Protein AF-A0A3M7B3J5-F1 (afdb_monomer_lite)

Secondary structure (DSSP, 8-state):
-HHHHHHHHHHHHTT--S--EEEE-TTSS-EEEEES--TTS--SEEE-SS-HHHHHHHH-TT-TT----S--HHHHHTT-SS--EEE---HHHHHHHHHHHHHHHGGG--

Radius of gyration: 14.03 Å; chains: 1; bounding box: 29×30×32 Å

Organism: Hortaea werneckii (NCBI:txid91943)

Foldseek 3Di:
DVVLLVLLVVCVVVVHQSAWDFDADPVRPDTPDIDRDDVPDPAQEGAAAAWLVLLCVLQDPPQPVDPDDSDGPVVVCVPPPHNHHYHDNNPVCHVVSSVSNSVSRVVRHD

pLDDT: mean 70.73, std 12.2, range [42.75, 89.38]

Sequence (110 aa):
MSTCLRIQQRAIENGKQPFAAVLVRPDHDEVLLTHSNIDHANIGRIVYAASEERLAQLTGMGNEKNMTMAMPCRKVLEGSQKDLDIIGPITELEDQVVEASDVYWKSFRK

Structure (mmCIF, N/CA/C/O backbone):
data_AF-A0A3M7B3J5-F1
#
_entry.id   AF-A0A3M7B3J5-F1
#
loop_
_atom_site.group_PDB
_atom_site.id
_atom_site.type_symbol
_atom_site.label_atom_id
_atom_site.label_alt_id
_atom_site.label_comp_id
_atom_site.label_asym_id
_atom_site.label_entity_id
_atom_site.label_seq_id
_atom_site.pdbx_PDB_ins_code
_atom_site.Cartn_x
_atom_site.Cartn_y
_atom_site.Cartn_z
_atom_site.occupancy
_atom_site.B_iso_or_equiv
_atom_site.auth_seq_id
_atom_site.auth_comp_id
_atom_site.auth_asym_id
_atom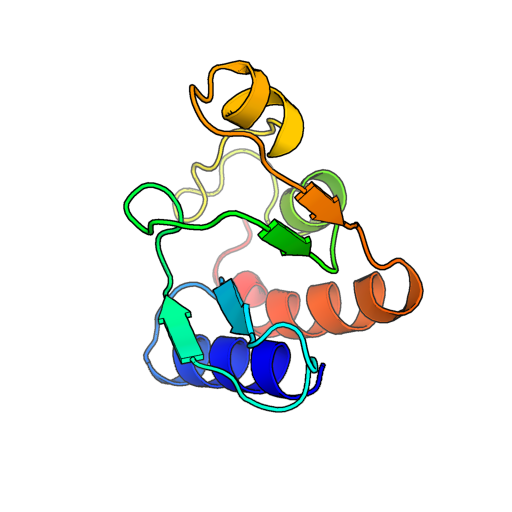_site.auth_atom_id
_atom_site.pdbx_PDB_model_num
ATOM 1 N N . MET A 1 1 ? 3.534 -12.020 -4.882 1.00 51.00 1 MET A N 1
ATOM 2 C CA . MET A 1 1 ? 2.454 -11.216 -4.252 1.00 51.00 1 MET A CA 1
ATOM 3 C C . MET A 1 1 ? 2.226 -11.511 -2.765 1.00 51.00 1 MET A C 1
ATOM 5 O O . MET A 1 1 ? 2.012 -10.560 -2.026 1.00 51.00 1 MET A O 1
ATOM 9 N N . SER A 1 2 ? 2.355 -12.754 -2.276 1.00 66.06 2 SER A N 1
ATOM 10 C CA . SER A 1 2 ? 2.239 -13.084 -0.834 1.00 66.06 2 SER A CA 1
ATOM 11 C C . SER A 1 2 ? 3.235 -12.345 0.078 1.00 66.06 2 SER A C 1
ATOM 13 O O . SER A 1 2 ? 2.978 -12.145 1.264 1.00 66.06 2 SER A O 1
ATOM 15 N N . THR A 1 3 ? 4.369 -11.896 -0.466 1.00 64.75 3 THR A N 1
ATOM 16 C CA . THR A 1 3 ? 5.412 -11.226 0.316 1.00 64.75 3 THR A CA 1
ATOM 17 C C . THR A 1 3 ? 5.011 -9.842 0.829 1.00 64.75 3 THR A C 1
ATOM 19 O O . THR A 1 3 ? 5.355 -9.525 1.963 1.00 64.75 3 THR A O 1
ATOM 22 N N . CYS A 1 4 ? 4.254 -9.042 0.066 1.00 63.62 4 CYS A N 1
ATOM 23 C CA . CYS A 1 4 ? 3.804 -7.720 0.526 1.00 63.62 4 CYS A CA 1
ATOM 24 C C . CYS A 1 4 ? 2.882 -7.841 1.741 1.00 63.62 4 CYS A C 1
ATOM 26 O O . CYS A 1 4 ? 3.109 -7.174 2.745 1.00 63.62 4 CYS A O 1
ATOM 28 N N . LEU A 1 5 ? 1.913 -8.761 1.677 1.00 67.69 5 LEU A N 1
ATOM 29 C CA . LEU A 1 5 ? 1.007 -9.063 2.788 1.00 67.69 5 LEU A CA 1
ATOM 30 C C . LEU A 1 5 ? 1.778 -9.574 4.011 1.00 67.69 5 LEU A C 1
ATOM 32 O O . LEU A 1 5 ? 1.526 -9.143 5.129 1.00 67.69 5 LEU A O 1
ATOM 36 N N . ARG A 1 6 ? 2.792 -10.425 3.811 1.00 68.31 6 ARG A N 1
ATOM 37 C CA . ARG A 1 6 ? 3.654 -10.906 4.903 1.00 68.31 6 ARG A CA 1
ATOM 38 C C . ARG A 1 6 ? 4.445 -9.780 5.579 1.00 68.31 6 ARG A C 1
ATOM 40 O O . ARG A 1 6 ? 4.607 -9.792 6.795 1.00 68.31 6 ARG A O 1
ATOM 47 N N . ILE A 1 7 ? 4.958 -8.817 4.815 1.00 65.62 7 ILE A N 1
ATOM 48 C CA . ILE A 1 7 ? 5.710 -7.677 5.366 1.00 65.62 7 ILE A CA 1
ATOM 49 C C . ILE A 1 7 ? 4.772 -6.702 6.064 1.00 65.62 7 ILE A C 1
ATOM 51 O O . ILE A 1 7 ? 5.103 -6.221 7.144 1.00 65.62 7 ILE A O 1
ATOM 55 N N . GLN A 1 8 ? 3.597 -6.458 5.485 1.00 63.56 8 GLN A N 1
ATOM 56 C CA . GLN A 1 8 ? 2.537 -5.683 6.116 1.00 63.56 8 GLN A CA 1
ATOM 57 C C . GLN A 1 8 ? 2.149 -6.300 7.465 1.00 63.56 8 GLN A C 1
ATOM 59 O O . GLN A 1 8 ? 2.158 -5.605 8.479 1.00 63.56 8 GLN A O 1
ATOM 64 N N . GLN A 1 9 ? 1.908 -7.613 7.501 1.00 68.44 9 GLN A N 1
ATOM 65 C CA . GLN A 1 9 ? 1.580 -8.343 8.722 1.00 68.44 9 GLN A CA 1
ATOM 66 C C . GLN A 1 9 ? 2.694 -8.219 9.768 1.00 68.44 9 GLN A C 1
ATOM 68 O O . GLN A 1 9 ? 2.435 -7.880 10.921 1.00 68.44 9 GLN A O 1
ATOM 73 N N . ARG A 1 10 ? 3.954 -8.387 9.353 1.00 65.56 10 ARG A N 1
ATOM 74 C CA . ARG A 1 10 ? 5.111 -8.212 10.237 1.00 65.56 10 ARG A CA 1
ATOM 75 C C . ARG A 1 10 ? 5.231 -6.775 10.759 1.00 65.56 10 ARG A C 1
ATOM 77 O O . ARG A 1 10 ? 5.640 -6.580 11.900 1.00 65.56 10 ARG A O 1
ATOM 84 N N . ALA A 1 11 ? 4.899 -5.758 9.965 1.00 60.03 11 ALA A N 1
ATOM 85 C CA . ALA A 1 11 ? 4.891 -4.369 10.426 1.00 60.03 11 ALA A CA 1
ATOM 86 C C . ALA A 1 11 ? 3.836 -4.155 11.525 1.00 60.03 11 ALA A C 1
ATOM 88 O O . ALA A 1 11 ? 4.156 -3.570 12.561 1.00 60.03 11 ALA A O 1
ATOM 89 N N . ILE A 1 12 ? 2.633 -4.710 11.340 1.00 68.44 12 ILE A N 1
ATOM 90 C CA . ILE A 1 12 ? 1.547 -4.688 12.330 1.00 68.44 12 ILE A CA 1
ATOM 91 C C . ILE A 1 12 ? 1.978 -5.377 13.632 1.00 68.44 12 ILE A C 1
ATOM 93 O O . ILE A 1 12 ? 1.836 -4.789 14.702 1.00 68.44 12 ILE A O 1
ATOM 97 N N . GLU A 1 13 ? 2.566 -6.575 13.551 1.00 70.62 13 GLU A N 1
ATOM 98 C CA . GLU A 1 13 ? 3.088 -7.320 14.712 1.00 70.62 13 GLU A CA 1
ATOM 99 C C . GLU A 1 13 ? 4.134 -6.524 15.507 1.00 70.62 13 GLU A C 1
ATOM 101 O O . GLU A 1 13 ? 4.221 -6.644 16.726 1.00 70.62 13 GLU A O 1
ATOM 106 N N . ASN A 1 14 ? 4.902 -5.664 14.833 1.00 63.59 14 ASN A N 1
ATOM 107 C CA . ASN A 1 14 ? 5.898 -4.789 15.456 1.00 63.59 14 ASN A CA 1
ATOM 108 C C . ASN A 1 14 ? 5.336 -3.407 15.854 1.00 63.59 14 ASN A C 1
ATOM 110 O O . ASN A 1 14 ? 6.101 -2.479 16.132 1.00 63.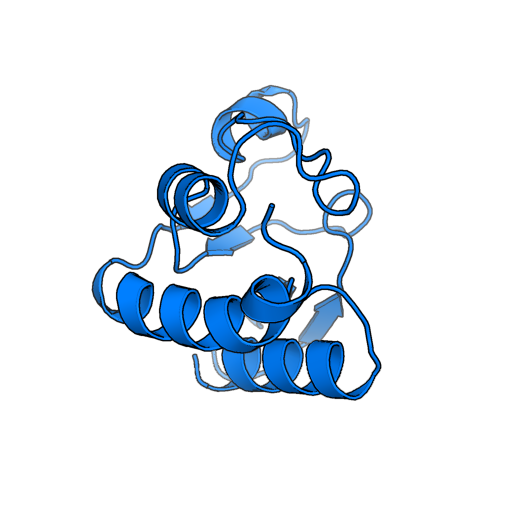59 14 ASN A O 1
ATOM 114 N N . GLY A 1 15 ? 4.009 -3.235 15.848 1.00 58.59 15 GLY A N 1
ATOM 115 C CA . GLY A 1 15 ? 3.327 -1.988 16.207 1.00 58.59 15 GLY A CA 1
ATOM 116 C C . GLY A 1 15 ? 3.542 -0.836 15.217 1.00 58.59 15 GLY A C 1
ATOM 117 O O . GLY A 1 15 ? 3.217 0.315 15.525 1.00 58.59 15 GLY A O 1
ATOM 118 N N . LYS A 1 16 ? 4.098 -1.111 14.034 1.00 58.44 16 LYS A N 1
ATOM 119 C CA . LYS A 1 16 ? 4.334 -0.128 12.971 1.00 58.44 16 LYS A CA 1
ATOM 120 C C . LYS A 1 16 ? 3.104 -0.002 12.072 1.00 58.44 16 LYS A C 1
ATOM 122 O O . LYS A 1 16 ? 2.234 -0.868 12.054 1.00 58.44 16 LYS A O 1
ATOM 127 N N . GLN A 1 17 ? 3.015 1.115 11.354 1.00 60.00 17 GLN A N 1
ATOM 128 C CA . GLN A 1 17 ? 1.944 1.335 10.382 1.00 60.00 17 GLN A CA 1
ATOM 129 C C . GLN A 1 17 ? 2.045 0.304 9.237 1.00 60.00 17 GLN A C 1
ATOM 131 O O . GLN A 1 17 ? 3.164 -0.055 8.857 1.00 60.00 17 GLN A O 1
ATOM 136 N N . PRO A 1 18 ? 0.911 -0.174 8.685 1.00 67.56 18 PRO A N 1
ATOM 137 C CA . PRO A 1 18 ? 0.855 -1.305 7.754 1.00 67.56 18 PRO A CA 1
ATOM 138 C C . PRO A 1 18 ? 1.229 -0.913 6.314 1.00 67.56 18 PRO A C 1
ATOM 140 O O . PRO A 1 18 ? 0.508 -1.224 5.367 1.00 67.56 18 PRO A O 1
ATOM 143 N N . PHE A 1 19 ? 2.359 -0.229 6.144 1.00 63.09 19 PHE A N 1
ATOM 144 C CA . PHE A 1 19 ? 2.919 0.116 4.843 1.00 63.09 19 PHE A CA 1
ATOM 145 C C . PHE A 1 19 ? 4.097 -0.805 4.536 1.00 63.09 19 PHE A C 1
ATOM 147 O O . PHE A 1 19 ? 5.028 -0.943 5.334 1.00 63.09 19 PHE A O 1
ATOM 154 N N . ALA A 1 20 ? 4.052 -1.444 3.371 1.00 60.56 20 ALA A N 1
ATOM 155 C CA . ALA A 1 20 ? 5.091 -2.349 2.911 1.00 60.56 20 ALA A CA 1
ATOM 156 C C . ALA A 1 20 ? 5.479 -2.003 1.473 1.00 60.56 20 ALA A C 1
ATOM 158 O O . ALA A 1 20 ? 4.636 -2.034 0.579 1.00 60.56 20 ALA A O 1
ATOM 159 N N . ALA A 1 21 ? 6.762 -1.727 1.250 1.00 62.12 21 ALA A N 1
ATOM 160 C CA . ALA A 1 21 ? 7.361 -1.708 -0.076 1.00 62.12 21 ALA A CA 1
ATOM 161 C C . ALA A 1 21 ? 8.299 -2.908 -0.222 1.00 62.12 21 ALA A C 1
ATOM 163 O O . ALA A 1 21 ? 9.080 -3.207 0.687 1.00 62.12 21 ALA A O 1
ATOM 164 N N . VAL A 1 22 ? 8.227 -3.585 -1.369 1.00 63.12 22 VAL A N 1
ATOM 165 C CA . VAL A 1 22 ? 9.165 -4.645 -1.749 1.00 63.12 22 VAL A CA 1
ATOM 166 C C . VAL A 1 22 ? 9.881 -4.277 -3.031 1.00 63.12 22 VAL A C 1
ATOM 168 O O . VAL A 1 22 ? 9.249 -3.888 -4.009 1.00 63.12 22 VAL A O 1
ATOM 171 N N . LEU A 1 23 ? 11.198 -4.442 -3.035 1.00 58.78 23 LEU A N 1
ATOM 172 C CA . LEU A 1 23 ? 11.971 -4.511 -4.265 1.00 58.78 23 LEU A CA 1
ATOM 173 C C . LEU A 1 23 ? 12.065 -5.979 -4.669 1.00 58.78 23 LEU A C 1
ATOM 175 O O . LEU A 1 23 ? 12.475 -6.807 -3.857 1.00 58.78 23 LEU A O 1
ATOM 179 N N . VAL A 1 24 ? 11.691 -6.295 -5.903 1.00 62.03 24 VAL A N 1
ATOM 180 C CA . VAL A 1 24 ? 11.758 -7.653 -6.456 1.00 62.03 24 VAL A CA 1
ATOM 181 C C . VAL A 1 24 ? 12.749 -7.651 -7.615 1.00 62.03 24 VAL A C 1
ATOM 183 O O . VAL A 1 24 ? 12.866 -6.644 -8.320 1.00 62.03 24 VAL A O 1
ATOM 186 N N . ARG A 1 25 ? 13.488 -8.745 -7.804 1.00 58.81 25 ARG A N 1
ATOM 187 C CA . ARG A 1 25 ? 14.352 -8.921 -8.978 1.00 58.81 25 ARG A CA 1
ATOM 188 C C . ARG A 1 25 ? 13.488 -8.949 -10.269 1.00 58.81 25 ARG A C 1
ATOM 190 O O . ARG A 1 25 ? 12.288 -9.223 -10.184 1.00 58.81 25 ARG A O 1
ATOM 197 N N . PRO A 1 26 ? 14.027 -8.606 -11.461 1.00 52.06 26 PRO A N 1
A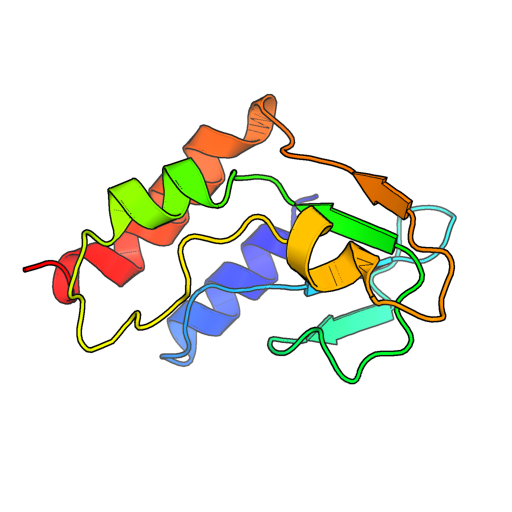TOM 198 C CA . PRO A 1 26 ? 13.251 -8.577 -12.711 1.00 52.06 26 PRO A CA 1
ATOM 199 C C . PRO A 1 26 ? 12.533 -9.879 -13.112 1.00 52.06 26 PRO A C 1
ATOM 201 O O . PRO A 1 26 ? 11.600 -9.826 -13.902 1.00 52.06 26 PRO A O 1
ATOM 204 N N . ASP A 1 27 ? 12.942 -11.025 -12.573 1.00 70.44 27 ASP A N 1
ATOM 205 C CA . ASP A 1 27 ? 12.291 -12.342 -12.693 1.00 70.44 27 ASP A CA 1
ATOM 206 C C . ASP A 1 27 ? 11.078 -12.524 -11.757 1.00 70.44 27 ASP A C 1
ATOM 208 O O . ASP A 1 27 ? 10.352 -13.510 -11.860 1.00 70.44 27 ASP A O 1
ATOM 212 N N . HIS A 1 28 ? 10.810 -11.542 -10.894 1.00 53.94 28 HIS A N 1
ATOM 213 C CA . HIS A 1 28 ? 9.651 -11.444 -10.006 1.00 53.94 28 HIS A CA 1
ATOM 214 C C . HIS A 1 28 ? 9.563 -12.535 -8.914 1.00 53.94 28 HIS A C 1
ATOM 216 O O . HIS A 1 28 ? 8.529 -12.634 -8.242 1.00 53.94 28 HIS A O 1
ATOM 222 N N . ASP A 1 29 ? 10.620 -13.322 -8.692 1.00 60.47 29 ASP A N 1
ATOM 223 C CA . ASP A 1 29 ? 10.622 -14.456 -7.757 1.00 60.47 29 ASP A CA 1
ATOM 224 C C . ASP A 1 29 ? 11.273 -14.137 -6.395 1.00 60.47 29 ASP A C 1
ATOM 226 O O . ASP A 1 29 ? 10.819 -14.625 -5.355 1.00 60.47 29 ASP A O 1
ATOM 230 N N . GLU A 1 30 ? 12.272 -13.254 -6.374 1.00 56.91 30 GLU A N 1
ATOM 231 C CA . GLU A 1 30 ? 13.083 -12.952 -5.199 1.00 56.91 30 GLU A CA 1
ATOM 232 C C . GLU A 1 30 ? 12.853 -11.520 -4.696 1.00 56.91 30 GLU A C 1
ATOM 234 O O . GLU A 1 30 ? 13.021 -10.538 -5.425 1.00 56.91 30 GLU A O 1
ATOM 239 N N . VAL A 1 31 ? 12.505 -11.383 -3.409 1.00 56.22 31 VAL A N 1
ATOM 240 C CA . VAL A 1 31 ? 12.404 -10.074 -2.746 1.00 56.22 31 VAL A CA 1
ATOM 241 C C . VAL A 1 31 ? 13.775 -9.647 -2.245 1.00 56.22 31 VAL A C 1
ATOM 243 O O . VAL A 1 31 ? 14.302 -10.205 -1.287 1.00 56.22 31 VAL A O 1
ATOM 246 N N . LEU A 1 32 ? 14.316 -8.618 -2.888 1.00 42.75 32 LEU A N 1
ATOM 247 C CA . LEU A 1 32 ? 15.647 -8.072 -2.652 1.00 42.75 32 LEU A CA 1
ATOM 248 C C . LEU A 1 32 ? 15.683 -7.100 -1.469 1.00 42.75 32 LEU A C 1
ATOM 250 O O . LEU A 1 32 ? 16.712 -6.965 -0.812 1.00 42.75 32 LEU A O 1
ATOM 254 N N . LEU A 1 33 ? 14.578 -6.396 -1.199 1.00 43.41 33 LEU A N 1
ATOM 255 C CA . LEU A 1 33 ? 14.515 -5.421 -0.111 1.00 43.41 33 LEU A CA 1
ATOM 256 C C . LEU A 1 33 ? 13.082 -5.218 0.376 1.00 43.41 33 LEU A C 1
ATOM 258 O O . LEU A 1 33 ? 12.144 -5.219 -0.417 1.00 43.41 33 LEU A O 1
ATOM 262 N N . THR A 1 34 ? 12.925 -5.006 1.680 1.00 50.03 34 THR A N 1
ATOM 263 C CA . THR A 1 34 ? 11.652 -4.650 2.317 1.00 50.03 34 THR A CA 1
ATOM 264 C C . THR A 1 34 ? 11.850 -3.359 3.104 1.00 50.03 34 THR A C 1
ATOM 266 O O . THR A 1 34 ? 12.734 -3.319 3.964 1.00 50.03 34 THR A O 1
ATOM 269 N N . HIS A 1 35 ? 11.083 -2.304 2.823 1.00 46.16 35 HIS A N 1
ATOM 270 C CA . HIS A 1 35 ? 11.220 -1.016 3.520 1.00 46.16 35 HIS A CA 1
ATOM 271 C C . HIS A 1 35 ? 9.865 -0.368 3.807 1.00 46.16 35 HIS A C 1
ATOM 273 O O . HIS A 1 35 ? 8.907 -0.568 3.062 1.00 46.16 35 HIS A O 1
ATOM 279 N N . SER A 1 36 ? 9.802 0.424 4.878 1.00 45.53 36 SER A N 1
ATOM 280 C CA . SER A 1 36 ? 8.594 1.169 5.261 1.00 45.53 36 SER A CA 1
ATOM 281 C C . SER A 1 36 ? 8.568 2.611 4.730 1.00 45.53 36 SER A C 1
ATOM 283 O O . SER A 1 36 ? 7.481 3.154 4.587 1.00 45.53 36 SER A O 1
ATOM 285 N N . ASN A 1 37 ? 9.722 3.208 4.388 1.00 48.88 37 ASN A N 1
ATOM 286 C CA . ASN A 1 37 ? 9.841 4.575 3.849 1.00 48.88 37 ASN A CA 1
ATOM 287 C C . ASN A 1 37 ? 10.461 4.556 2.441 1.00 48.88 37 ASN A C 1
ATOM 289 O O . ASN A 1 37 ? 11.589 4.105 2.257 1.00 48.88 37 ASN A O 1
ATOM 293 N N . ILE A 1 38 ? 9.690 4.993 1.444 1.00 52.91 38 ILE A N 1
ATOM 294 C CA . ILE A 1 38 ? 9.947 4.766 0.009 1.00 52.91 38 ILE A CA 1
ATOM 295 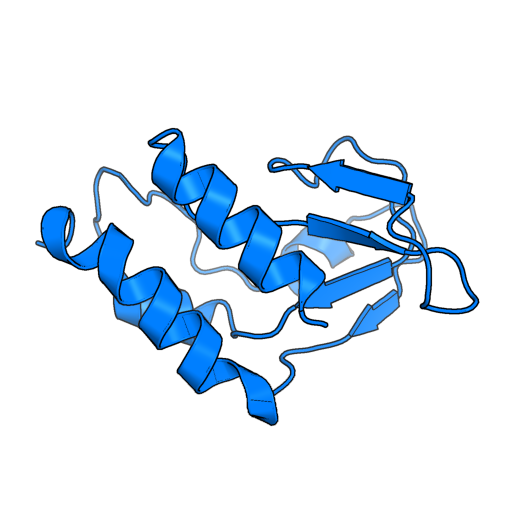C C . ILE A 1 38 ? 10.869 5.834 -0.613 1.00 52.91 38 ILE A C 1
ATOM 297 O O . ILE A 1 38 ? 11.500 5.578 -1.635 1.00 52.91 38 ILE A O 1
ATOM 301 N N . ASP A 1 39 ? 10.996 7.006 0.005 1.00 45.56 39 ASP A N 1
ATOM 302 C CA . ASP A 1 39 ? 11.649 8.191 -0.570 1.00 45.56 39 ASP A CA 1
ATOM 303 C C . ASP A 1 39 ? 13.175 8.072 -0.747 1.00 45.56 39 ASP A C 1
ATOM 305 O O . ASP A 1 39 ? 13.737 8.663 -1.667 1.00 45.56 39 ASP A O 1
ATOM 309 N N . HIS A 1 40 ? 13.858 7.288 0.090 1.00 45.97 40 HIS A N 1
ATOM 310 C CA . HIS A 1 40 ? 15.325 7.177 0.081 1.00 45.97 40 HIS A CA 1
ATOM 311 C C . HIS A 1 40 ? 15.866 5.918 -0.612 1.00 45.97 40 HIS A C 1
ATOM 313 O O . HIS A 1 40 ? 17.081 5.749 -0.746 1.00 45.97 40 HIS A O 1
ATOM 319 N N . ALA A 1 41 ? 14.997 5.016 -1.063 1.00 53.41 41 ALA A N 1
ATOM 320 C CA . ALA A 1 41 ? 15.433 3.804 -1.735 1.00 53.41 41 ALA A CA 1
ATOM 321 C C . ALA A 1 41 ? 15.653 4.082 -3.232 1.00 53.41 41 ALA A C 1
ATOM 323 O O . ALA A 1 41 ? 14.892 4.804 -3.876 1.00 53.41 41 ALA A O 1
ATOM 324 N N . ASN A 1 42 ? 16.715 3.519 -3.818 1.00 54.44 42 ASN A N 1
ATOM 325 C CA . ASN A 1 42 ? 16.981 3.618 -5.255 1.00 54.44 42 ASN A CA 1
ATOM 326 C C . ASN A 1 42 ? 16.009 2.731 -6.061 1.00 54.44 42 ASN A C 1
ATOM 328 O O . ASN A 1 42 ? 16.410 1.750 -6.679 1.00 54.44 42 ASN A O 1
ATOM 332 N N . ILE A 1 43 ? 14.718 3.041 -5.973 1.00 63.75 43 ILE A N 1
ATOM 333 C CA . ILE A 1 43 ? 13.611 2.285 -6.550 1.00 63.75 43 ILE A CA 1
ATOM 334 C C . ILE A 1 43 ? 13.376 2.781 -7.978 1.00 63.75 43 ILE A C 1
ATOM 336 O O . ILE A 1 43 ? 13.252 3.981 -8.194 1.00 63.75 43 ILE A O 1
ATOM 340 N N . GLY A 1 44 ? 13.318 1.854 -8.939 1.00 64.69 44 GLY A N 1
ATOM 341 C CA . GLY A 1 44 ? 12.911 2.123 -10.327 1.00 64.69 44 GLY A CA 1
ATOM 342 C C . GLY A 1 44 ? 11.471 1.701 -10.646 1.00 64.69 44 GLY A C 1
ATOM 343 O O . GLY A 1 44 ? 10.964 2.007 -11.719 1.00 64.69 44 GLY A O 1
ATOM 344 N N . ARG A 1 45 ? 10.800 0.985 -9.732 1.00 73.44 45 ARG A N 1
ATOM 345 C CA . ARG A 1 45 ? 9.432 0.489 -9.923 1.00 73.44 45 ARG A CA 1
ATOM 346 C C . ARG A 1 45 ? 8.647 0.474 -8.620 1.00 73.44 45 ARG A C 1
ATOM 348 O O . ARG A 1 45 ? 9.130 -0.039 -7.614 1.00 73.44 45 ARG A O 1
ATOM 355 N N . ILE A 1 46 ? 7.415 0.963 -8.666 1.00 75.19 46 ILE A N 1
ATOM 356 C CA . ILE A 1 46 ? 6.466 0.945 -7.553 1.00 75.19 46 ILE A CA 1
ATOM 357 C C . ILE A 1 46 ? 5.265 0.103 -7.959 1.00 75.19 46 ILE A C 1
ATOM 359 O O . ILE A 1 46 ? 4.686 0.309 -9.023 1.00 75.19 46 ILE A O 1
ATOM 363 N N . VAL A 1 47 ? 4.880 -0.834 -7.094 1.00 78.56 47 VAL A N 1
ATOM 364 C CA . VAL A 1 47 ? 3.665 -1.632 -7.266 1.00 78.56 47 VAL A CA 1
ATOM 365 C C . VAL A 1 47 ? 2.809 -1.506 -6.018 1.00 78.56 47 VAL A C 1
ATOM 367 O O . VAL A 1 47 ? 3.296 -1.763 -4.917 1.00 78.56 47 VAL A O 1
ATOM 370 N N . TYR A 1 48 ? 1.544 -1.127 -6.180 1.00 78.69 48 TYR A N 1
ATOM 371 C CA . TYR A 1 48 ? 0.608 -0.983 -5.066 1.00 78.69 48 TYR A CA 1
ATOM 372 C C . TYR A 1 48 ? -0.751 -1.608 -5.385 1.00 78.69 48 TYR A C 1
ATOM 374 O O . TYR A 1 48 ? -1.174 -1.676 -6.537 1.00 78.69 48 TYR A O 1
ATOM 382 N N . ALA A 1 49 ? -1.414 -2.115 -4.346 1.00 83.50 49 ALA A N 1
ATOM 383 C CA . ALA A 1 49 ? -2.612 -2.944 -4.476 1.00 83.50 49 ALA A CA 1
ATOM 384 C C . ALA A 1 49 ? -3.909 -2.235 -4.065 1.00 83.50 49 ALA A C 1
ATOM 386 O O . ALA A 1 49 ? -4.947 -2.534 -4.633 1.00 83.50 49 ALA A O 1
ATOM 387 N N . ALA A 1 50 ? -3.857 -1.273 -3.143 1.00 85.38 50 ALA A N 1
ATOM 388 C CA . ALA A 1 50 ? -5.012 -0.453 -2.786 1.00 85.38 50 ALA A CA 1
ATOM 389 C C . ALA A 1 50 ? -4.739 1.008 -3.118 1.00 85.38 50 ALA A C 1
ATOM 391 O O . ALA A 1 50 ? -3.645 1.509 -2.846 1.00 85.38 50 ALA A O 1
ATOM 392 N N . SER A 1 51 ? -5.729 1.675 -3.702 1.00 84.06 51 SER A N 1
ATOM 393 C CA . SER A 1 51 ? -5.649 3.100 -3.995 1.00 84.06 51 SER A CA 1
ATOM 394 C C . SER A 1 51 ? -5.543 3.932 -2.717 1.00 84.06 51 SER A C 1
ATOM 396 O O . SER A 1 51 ? -6.093 3.605 -1.662 1.00 84.06 51 SER A O 1
ATOM 398 N N . GLU A 1 52 ? -4.846 5.057 -2.825 1.00 79.00 52 GLU A N 1
ATOM 399 C CA . GLU A 1 52 ? -4.693 6.024 -1.743 1.00 79.00 52 GLU A CA 1
ATOM 400 C C . GLU A 1 52 ? -6.045 6.597 -1.319 1.00 79.00 52 GLU A C 1
ATOM 402 O O . GLU A 1 52 ? -6.261 6.840 -0.136 1.00 79.00 52 GLU A O 1
ATOM 407 N N . GLU A 1 53 ? -6.980 6.747 -2.258 1.00 81.19 53 GLU A N 1
ATOM 408 C CA . GLU A 1 53 ? -8.354 7.149 -1.964 1.00 81.19 53 GLU A CA 1
ATOM 409 C C . GLU A 1 53 ? -9.057 6.120 -1.073 1.00 81.19 53 GLU A C 1
ATOM 411 O O . GLU A 1 53 ? -9.632 6.478 -0.042 1.00 81.19 53 GLU A O 1
ATOM 416 N N . ARG A 1 54 ? -8.966 4.831 -1.420 1.00 84.19 54 ARG A N 1
ATOM 417 C CA . ARG A 1 54 ? -9.607 3.765 -0.650 1.00 84.19 54 ARG A CA 1
ATOM 418 C C . ARG A 1 54 ? -9.019 3.638 0.753 1.00 84.19 54 ARG A C 1
ATOM 420 O O . ARG A 1 54 ? -9.757 3.471 1.725 1.00 84.19 54 ARG A O 1
ATOM 427 N N . LEU A 1 55 ? -7.702 3.783 0.880 1.00 81.00 55 LEU A N 1
ATOM 428 C CA . LEU A 1 55 ? -7.021 3.797 2.176 1.00 81.00 55 LEU A CA 1
ATOM 429 C C . LEU A 1 55 ? -7.317 5.073 2.983 1.00 81.00 55 LEU A C 1
ATOM 431 O O . LEU A 1 55 ? -7.424 5.009 4.206 1.00 81.00 55 LEU A O 1
ATOM 435 N N . ALA A 1 56 ? -7.508 6.223 2.334 1.00 80.19 56 ALA A N 1
ATOM 436 C CA . ALA A 1 56 ? -7.902 7.457 3.012 1.00 80.19 56 ALA A CA 1
ATOM 437 C C . ALA A 1 56 ? -9.332 7.370 3.572 1.00 80.19 56 ALA A C 1
ATOM 439 O O . ALA A 1 56 ? -9.571 7.773 4.714 1.00 80.19 56 ALA A O 1
ATOM 440 N N . GLN A 1 57 ? -10.266 6.784 2.811 1.00 83.56 57 GLN A N 1
ATOM 441 C CA . GLN A 1 57 ? -11.622 6.481 3.286 1.00 83.56 57 GLN A CA 1
ATOM 442 C C . GLN A 1 57 ? -11.594 5.576 4.524 1.00 83.56 57 GLN A C 1
ATOM 444 O O . GLN A 1 57 ? -12.383 5.770 5.446 1.00 83.56 57 GLN A O 1
ATOM 449 N N . LEU A 1 58 ? -10.661 4.618 4.567 1.00 83.31 58 LEU A N 1
ATOM 450 C CA . LEU A 1 58 ? -10.505 3.702 5.692 1.00 83.31 58 LEU A CA 1
ATOM 451 C C . LEU A 1 58 ? -10.119 4.420 6.993 1.00 83.31 58 LEU A C 1
ATOM 453 O O . LEU A 1 58 ? -10.601 4.041 8.058 1.00 83.31 58 LEU A O 1
ATOM 457 N N . THR A 1 59 ? -9.247 5.430 6.938 1.00 81.88 59 THR A N 1
ATOM 458 C CA . THR A 1 59 ? -8.737 6.102 8.148 1.00 81.88 59 THR A CA 1
ATOM 459 C C . THR A 1 59 ? -9.514 7.346 8.564 1.00 81.88 59 THR A C 1
ATOM 461 O O . THR A 1 59 ? -9.406 7.744 9.726 1.00 81.88 59 THR A O 1
ATOM 464 N N . GLY A 1 60 ? -10.275 7.944 7.640 1.00 74.62 60 GLY A N 1
ATOM 465 C CA . GLY A 1 60 ? -11.030 9.183 7.847 1.00 74.62 60 GLY A CA 1
ATOM 466 C C . GLY A 1 60 ? -10.162 10.451 7.844 1.00 74.62 60 GLY A C 1
ATOM 467 O O . GLY A 1 60 ? -8.948 10.402 8.053 1.00 74.62 60 GLY A O 1
ATOM 468 N N . MET A 1 61 ? -10.787 11.611 7.601 1.00 68.62 61 MET A N 1
ATOM 469 C CA . MET A 1 61 ? -10.114 12.915 7.693 1.00 68.62 61 MET A CA 1
ATOM 470 C C . MET A 1 61 ? -9.804 13.277 9.151 1.00 68.62 61 MET A C 1
ATOM 472 O O . MET A 1 61 ? -10.618 13.047 10.041 1.00 68.62 61 MET A O 1
ATOM 476 N N . GLY A 1 62 ? -8.645 13.896 9.397 1.00 65.75 62 GLY A N 1
ATOM 477 C CA . GLY A 1 62 ? -8.277 14.382 10.735 1.00 65.75 62 GLY A CA 1
ATOM 478 C C . GLY A 1 62 ? -7.825 13.288 11.709 1.00 65.75 62 GLY A C 1
ATOM 479 O O . GLY A 1 62 ? -7.826 13.501 12.923 1.00 65.75 62 GLY A O 1
ATOM 480 N N . ASN A 1 63 ? -7.433 12.120 11.193 1.00 73.19 63 ASN A N 1
ATOM 481 C CA . ASN A 1 63 ? -6.810 11.076 11.991 1.00 73.19 63 ASN A CA 1
ATOM 482 C C . ASN A 1 63 ? -5.436 11.554 12.497 1.00 73.19 63 ASN A C 1
ATOM 484 O O . ASN A 1 63 ? -4.497 11.701 11.720 1.00 73.19 63 ASN A O 1
ATOM 488 N N . GLU A 1 64 ? -5.298 11.764 13.808 1.00 74.38 64 GLU A N 1
ATOM 489 C CA . GLU A 1 64 ? -4.052 12.253 14.429 1.00 74.38 64 GLU A CA 1
ATOM 490 C C . GLU A 1 64 ? -2.861 11.306 14.210 1.00 74.38 64 GLU A C 1
ATOM 492 O O . GLU A 1 64 ? -1.708 11.731 14.235 1.00 74.38 64 GLU A O 1
ATOM 497 N N . LYS A 1 65 ? -3.135 10.021 13.955 1.00 73.12 65 LYS A N 1
ATOM 498 C CA . LYS A 1 65 ? -2.127 8.997 13.670 1.00 73.12 65 LYS A CA 1
ATOM 499 C C . LYS A 1 65 ? -1.857 8.826 12.172 1.00 73.12 65 LYS A C 1
ATOM 501 O O . LYS A 1 65 ? -0.824 8.264 11.809 1.00 73.12 65 LYS A O 1
ATOM 506 N N . ASN A 1 66 ? -2.759 9.297 11.311 1.00 70.38 66 ASN A N 1
ATOM 507 C CA . ASN A 1 66 ? -2.611 9.282 9.860 1.00 70.38 66 ASN A CA 1
ATOM 508 C C . ASN A 1 66 ? -2.760 10.696 9.279 1.00 70.38 66 ASN A C 1
ATOM 510 O O . ASN A 1 66 ? -3.798 11.048 8.726 1.00 70.38 66 ASN A O 1
ATOM 514 N N . MET A 1 67 ? -1.692 11.493 9.371 1.00 63.81 67 MET A N 1
ATOM 515 C CA . MET A 1 67 ? -1.619 12.839 8.778 1.00 63.81 67 MET A CA 1
ATOM 516 C C . MET A 1 67 ? -1.246 12.822 7.286 1.00 63.81 67 MET A C 1
ATOM 518 O O . MET A 1 67 ? -0.706 13.798 6.764 1.00 63.81 67 MET A O 1
ATOM 522 N N . THR A 1 68 ? -1.460 11.700 6.598 1.00 64.69 68 THR A N 1
ATOM 523 C CA . THR A 1 68 ? -1.035 11.559 5.206 1.00 64.69 68 THR A CA 1
ATOM 524 C C . THR A 1 68 ? -1.866 12.473 4.311 1.00 64.69 68 THR A C 1
ATOM 526 O O . THR A 1 68 ? -3.085 12.580 4.451 1.00 64.69 68 THR A O 1
ATOM 529 N N . MET A 1 69 ? -1.194 13.149 3.381 1.00 62.31 69 MET A N 1
ATOM 530 C CA . MET A 1 69 ? -1.850 13.968 2.368 1.00 62.31 69 MET A CA 1
ATOM 531 C C . MET A 1 69 ? -2.752 13.087 1.497 1.00 62.31 69 MET A C 1
ATOM 533 O O . MET A 1 69 ? -2.330 12.021 1.056 1.00 62.31 69 MET A O 1
ATOM 537 N N . ALA A 1 70 ? -3.959 13.560 1.175 1.00 67.69 70 ALA A N 1
ATOM 538 C CA . ALA A 1 70 ? -4.830 12.941 0.172 1.00 67.69 70 ALA A CA 1
ATOM 539 C C . ALA A 1 70 ? -4.310 13.227 -1.253 1.00 67.69 70 ALA A C 1
ATOM 541 O O . ALA A 1 70 ? -4.993 13.829 -2.079 1.00 67.69 70 ALA A O 1
ATOM 542 N N . MET A 1 71 ? -3.050 12.877 -1.516 1.00 70.00 71 MET A N 1
ATOM 543 C CA . MET A 1 71 ? -2.379 13.078 -2.793 1.00 70.00 71 MET A CA 1
ATOM 544 C C . MET A 1 71 ? -1.966 11.716 -3.362 1.00 70.00 71 MET A C 1
ATOM 546 O O . MET A 1 71 ? -1.262 10.978 -2.674 1.00 7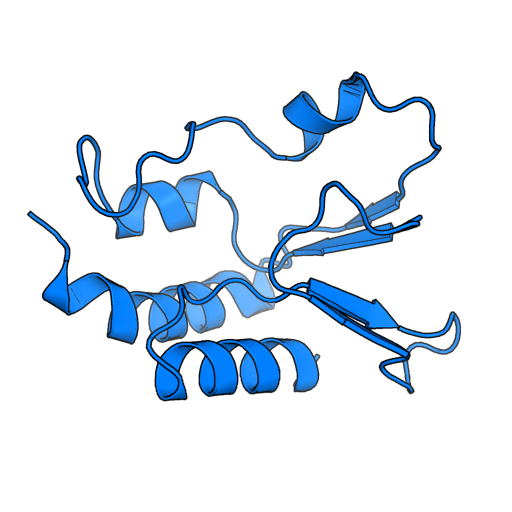0.00 71 MET A O 1
ATOM 550 N N . PRO A 1 72 ? -2.352 11.383 -4.606 1.00 75.44 72 PRO A N 1
ATOM 551 C CA . PRO A 1 72 ? -1.898 10.154 -5.250 1.00 75.44 72 PRO A CA 1
ATOM 552 C C . PRO A 1 72 ? -0.370 10.108 -5.354 1.00 75.44 72 PRO A C 1
ATOM 554 O O . PRO A 1 72 ? 0.255 11.122 -5.682 1.00 75.44 72 PRO A O 1
ATOM 557 N N . CYS A 1 73 ? 0.236 8.933 -5.160 1.00 74.31 73 CYS A N 1
ATOM 558 C CA . CYS A 1 73 ? 1.686 8.753 -5.237 1.00 74.31 73 CYS A CA 1
ATOM 559 C C . CYS A 1 73 ? 2.252 9.226 -6.579 1.00 74.31 73 CYS A C 1
ATOM 561 O O . CYS A 1 73 ? 3.299 9.865 -6.614 1.00 74.31 73 CYS A O 1
ATOM 563 N N . ARG A 1 74 ? 1.518 9.003 -7.678 1.00 79.31 74 ARG A N 1
ATOM 564 C CA . ARG A 1 74 ? 1.903 9.449 -9.024 1.00 79.31 74 ARG A CA 1
ATOM 565 C C . ARG A 1 74 ? 2.173 10.950 -9.064 1.00 79.31 74 ARG A C 1
ATOM 567 O O . ARG A 1 74 ? 3.193 11.357 -9.597 1.00 79.31 74 ARG A O 1
ATOM 574 N N . LYS A 1 75 ? 1.322 11.750 -8.417 1.00 81.00 75 LYS A N 1
ATOM 575 C CA . LYS A 1 75 ? 1.460 13.209 -8.376 1.00 81.00 75 LYS A CA 1
ATOM 576 C C . LYS A 1 75 ? 2.646 13.666 -7.527 1.00 81.00 75 LYS A C 1
ATOM 578 O O . LYS A 1 75 ? 3.319 14.624 -7.879 1.00 81.00 75 LYS A O 1
ATOM 583 N N . VAL A 1 76 ? 2.932 12.968 -6.427 1.00 76.00 76 VAL A N 1
ATOM 584 C CA . VAL A 1 76 ? 4.143 13.219 -5.623 1.00 76.00 76 VAL A CA 1
ATOM 585 C C . VAL A 1 76 ? 5.403 12.924 -6.446 1.00 76.00 76 VAL A C 1
ATOM 587 O O . VAL A 1 76 ? 6.402 13.633 -6.345 1.00 76.00 76 VAL A O 1
ATOM 590 N N . LEU A 1 77 ? 5.342 11.889 -7.284 1.00 76.62 77 LEU A N 1
ATOM 591 C CA . LEU A 1 77 ? 6.469 11.383 -8.061 1.00 76.62 77 LEU A CA 1
ATOM 592 C C . LEU A 1 77 ? 6.650 12.063 -9.423 1.00 76.62 77 LEU A C 1
ATOM 594 O O . LEU A 1 77 ? 7.693 11.869 -10.037 1.00 76.62 77 LEU A O 1
ATOM 598 N N . GLU A 1 78 ? 5.714 12.907 -9.871 1.00 78.06 78 GLU A N 1
ATOM 599 C CA . GLU A 1 78 ? 5.873 13.748 -11.073 1.00 78.06 78 GLU A CA 1
ATOM 600 C C . GLU A 1 78 ? 7.135 14.628 -11.009 1.00 78.06 78 GLU A C 1
ATOM 602 O O . GLU A 1 78 ? 7.731 14.931 -12.038 1.00 78.06 78 GLU A O 1
ATOM 607 N N . GLY A 1 79 ? 7.573 15.014 -9.804 1.00 75.12 79 GLY A N 1
ATOM 608 C CA . GLY A 1 79 ? 8.809 15.775 -9.584 1.00 75.12 79 GLY A CA 1
ATOM 609 C C . GLY A 1 79 ? 10.088 14.930 -9.510 1.00 75.12 79 GLY A C 1
ATOM 610 O O . GLY A 1 79 ? 11.160 15.473 -9.239 1.00 75.12 79 GLY A O 1
ATOM 611 N N . SER A 1 80 ? 9.999 13.610 -9.693 1.00 73.25 80 SER A N 1
ATOM 612 C CA . SER A 1 80 ? 11.149 12.707 -9.629 1.00 73.25 80 SER A CA 1
ATOM 613 C C . SER A 1 80 ? 12.118 12.958 -10.787 1.00 73.25 80 SER A C 1
ATOM 615 O O . SER A 1 80 ? 11.721 13.063 -11.942 1.00 73.25 80 SER A O 1
ATOM 617 N N . GLN A 1 81 ? 13.421 12.972 -10.492 1.00 70.69 81 GLN A N 1
ATOM 618 C CA . GLN A 1 81 ? 14.480 12.977 -11.515 1.00 70.69 81 GLN A CA 1
ATOM 619 C C . GLN A 1 81 ? 14.758 11.578 -12.095 1.00 70.69 81 GLN A C 1
ATOM 621 O O . GLN A 1 81 ? 15.645 11.419 -12.932 1.00 70.69 81 GLN A O 1
ATOM 626 N N . LYS A 1 82 ? 14.049 10.552 -11.615 1.00 68.31 82 LYS A N 1
ATOM 627 C CA . LYS A 1 82 ? 14.195 9.155 -12.035 1.00 68.31 82 LYS A CA 1
ATOM 628 C C . LYS A 1 82 ? 13.000 8.724 -12.867 1.00 68.31 82 LYS A C 1
ATOM 630 O O . LYS A 1 82 ? 11.871 9.085 -12.538 1.00 68.31 82 LYS A O 1
ATOM 635 N N . ASP A 1 83 ? 13.270 7.889 -13.864 1.00 74.75 83 ASP A N 1
ATOM 636 C CA . ASP A 1 83 ? 12.237 7.149 -14.577 1.00 74.75 83 ASP A CA 1
ATOM 637 C C . ASP A 1 83 ? 11.668 6.064 -13.652 1.00 74.75 83 ASP A C 1
ATOM 639 O O . ASP A 1 83 ? 12.414 5.234 -13.121 1.00 74.75 83 ASP A O 1
ATOM 643 N N . LEU A 1 84 ? 10.367 6.139 -13.379 1.00 75.00 84 LEU A N 1
ATOM 644 C CA . LEU A 1 84 ? 9.675 5.290 -12.414 1.00 75.00 84 LEU A CA 1
ATOM 645 C C . LEU A 1 84 ? 8.524 4.567 -13.103 1.00 75.00 84 LEU A C 1
ATOM 647 O O . LEU A 1 84 ? 7.569 5.189 -13.565 1.00 75.00 84 LEU A O 1
ATOM 651 N N . ASP A 1 85 ? 8.572 3.240 -13.083 1.00 76.44 85 ASP A N 1
ATOM 652 C CA . ASP A 1 85 ? 7.464 2.401 -13.527 1.00 76.44 85 ASP A CA 1
ATOM 653 C C . ASP A 1 85 ? 6.469 2.206 -12.373 1.00 76.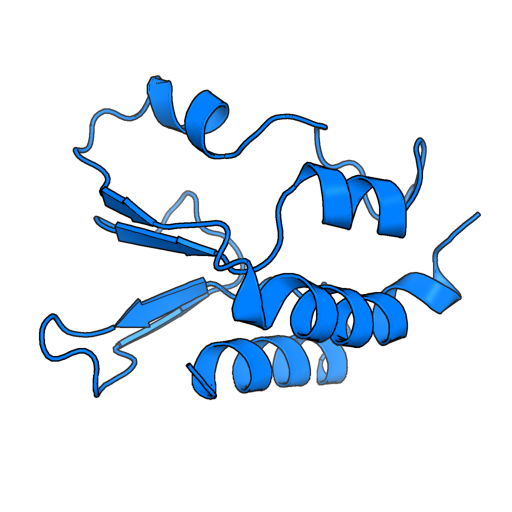44 85 ASP A C 1
ATOM 655 O O . ASP A 1 85 ? 6.790 1.590 -11.355 1.00 76.44 85 ASP A O 1
ATOM 659 N N . ILE A 1 86 ? 5.267 2.770 -12.490 1.00 79.81 86 ILE A N 1
ATOM 660 C CA . ILE A 1 86 ? 4.251 2.724 -11.430 1.00 79.81 86 ILE A CA 1
ATOM 661 C C . ILE A 1 86 ? 3.083 1.848 -11.886 1.00 79.81 86 ILE A C 1
ATOM 663 O O . ILE A 1 86 ? 2.288 2.245 -12.745 1.00 79.81 86 ILE A O 1
ATOM 667 N N . ILE A 1 87 ? 2.930 0.694 -11.239 1.00 82.12 87 ILE A N 1
ATOM 668 C CA . ILE A 1 87 ? 1.897 -0.304 -11.521 1.00 82.12 87 ILE A CA 1
ATOM 669 C C . ILE A 1 87 ? 0.903 -0.341 -10.358 1.00 82.12 87 ILE A C 1
ATOM 671 O O . ILE A 1 87 ? 1.267 -0.590 -9.210 1.00 82.12 87 ILE A O 1
ATOM 675 N N . GLY A 1 88 ? -0.370 -0.117 -10.662 1.00 83.38 88 GLY A N 1
ATOM 676 C CA . GLY A 1 88 ? -1.449 -0.185 -9.686 1.00 83.38 88 GLY A CA 1
ATOM 677 C C . GLY A 1 88 ? -2.451 0.972 -9.790 1.00 83.38 88 GLY A C 1
ATOM 678 O O . GLY A 1 88 ? -2.231 1.899 -10.586 1.00 83.38 88 GLY A O 1
ATOM 679 N N . PRO A 1 89 ? -3.528 0.922 -8.983 1.00 86.88 89 PRO A N 1
ATOM 680 C CA . PRO A 1 89 ? -3.800 -0.133 -7.996 1.00 86.88 89 PRO A CA 1
ATOM 681 C C . PRO A 1 89 ? -4.083 -1.495 -8.655 1.00 86.88 89 PRO A C 1
ATOM 683 O O . PRO A 1 89 ? -4.686 -1.557 -9.723 1.00 86.88 89 PRO A O 1
ATOM 686 N N . ILE A 1 90 ? -3.617 -2.588 -8.043 1.00 87.69 90 ILE A N 1
ATOM 687 C CA . ILE A 1 90 ? -4.011 -3.954 -8.430 1.00 87.69 90 ILE A CA 1
ATOM 688 C C . ILE A 1 90 ? -5.403 -4.228 -7.859 1.00 87.69 90 ILE A C 1
ATOM 690 O O . ILE A 1 90 ? -5.538 -4.684 -6.723 1.00 87.69 90 ILE A O 1
ATOM 694 N N . THR A 1 91 ? -6.430 -3.926 -8.648 1.00 85.44 91 THR A N 1
ATOM 695 C CA . THR A 1 91 ? -7.839 -3.948 -8.227 1.00 85.44 91 THR A CA 1
ATOM 696 C C . THR A 1 91 ? -8.286 -5.284 -7.630 1.00 85.44 91 THR A C 1
ATOM 698 O O . THR A 1 91 ? -9.061 -5.306 -6.683 1.00 85.44 91 THR A O 1
ATOM 701 N N . GLU A 1 92 ? -7.740 -6.404 -8.104 1.00 87.75 92 GLU A N 1
ATOM 702 C CA . GLU A 1 92 ? -8.054 -7.759 -7.638 1.00 87.75 92 GLU A CA 1
ATOM 703 C C . GLU A 1 92 ? -7.608 -8.021 -6.190 1.00 87.75 92 GLU A C 1
ATOM 705 O O . GLU A 1 92 ? -8.078 -8.964 -5.551 1.00 87.75 92 GLU A O 1
ATOM 710 N N . LEU A 1 93 ? -6.682 -7.210 -5.671 1.00 84.56 93 LEU A N 1
ATOM 711 C CA . LEU A 1 93 ? -6.158 -7.316 -4.310 1.00 84.56 93 LEU A CA 1
ATOM 712 C C . LEU A 1 93 ? -6.597 -6.161 -3.406 1.00 84.56 93 LEU A C 1
ATOM 714 O O . LEU A 1 93 ? -6.262 -6.178 -2.220 1.00 84.56 93 LEU A O 1
ATOM 718 N N . GLU A 1 94 ? -7.316 -5.171 -3.935 1.00 86.69 94 GLU A N 1
ATOM 719 C CA . GLU A 1 94 ? -7.646 -3.952 -3.196 1.00 86.69 94 GLU A CA 1
ATOM 720 C C . GLU A 1 94 ? -8.448 -4.270 -1.928 1.00 86.69 94 GLU A C 1
ATOM 722 O O . GLU A 1 94 ? -8.041 -3.865 -0.838 1.00 86.69 94 GLU A O 1
ATOM 727 N N . ASP A 1 95 ? -9.505 -5.079 -2.036 1.00 89.38 95 ASP A N 1
ATOM 728 C CA . ASP A 1 95 ? -10.344 -5.452 -0.890 1.00 89.38 95 ASP A CA 1
ATOM 729 C C . ASP A 1 95 ? -9.554 -6.189 0.199 1.00 89.38 95 ASP A C 1
ATOM 731 O O . ASP A 1 95 ? -9.665 -5.857 1.378 1.00 89.38 95 ASP A O 1
ATOM 735 N N . GLN A 1 96 ? -8.687 -7.131 -0.190 1.00 87.25 96 GLN A N 1
ATOM 736 C CA . GLN A 1 96 ? -7.851 -7.882 0.754 1.00 87.25 96 GLN A CA 1
ATOM 737 C C . GLN A 1 96 ? -6.885 -6.960 1.508 1.00 87.25 96 GLN A C 1
ATOM 739 O O . GLN A 1 96 ? -6.680 -7.104 2.713 1.00 87.25 96 GLN A O 1
ATOM 744 N N . VAL A 1 97 ? -6.286 -5.995 0.806 1.00 84.62 97 VAL A N 1
ATOM 745 C CA . VAL A 1 97 ? -5.352 -5.035 1.407 1.00 84.62 97 VAL A CA 1
ATOM 746 C C . VAL A 1 97 ? -6.078 -4.054 2.320 1.00 84.62 97 VAL A C 1
ATOM 748 O O . VAL A 1 97 ? -5.557 -3.719 3.388 1.00 84.62 97 VAL A O 1
ATOM 751 N N . VAL A 1 98 ? -7.273 -3.605 1.937 1.00 87.69 98 VAL A N 1
ATOM 752 C CA . VAL A 1 98 ? -8.107 -2.729 2.765 1.00 87.69 98 VAL A CA 1
ATOM 753 C C . VAL A 1 98 ? -8.546 -3.460 4.028 1.00 87.69 98 VAL A C 1
ATOM 755 O O . VAL A 1 98 ? -8.386 -2.905 5.110 1.00 87.69 98 VAL A O 1
ATOM 758 N N . GLU A 1 99 ? -9.011 -4.706 3.925 1.00 88.69 99 GLU A N 1
ATOM 759 C CA . GLU A 1 99 ? -9.415 -5.524 5.074 1.00 88.69 99 GLU A CA 1
ATOM 760 C C . GLU A 1 99 ? -8.241 -5.802 6.026 1.00 88.69 99 GLU A C 1
ATOM 762 O O . GLU A 1 99 ? -8.363 -5.625 7.238 1.00 88.69 99 GLU A O 1
ATOM 767 N N . ALA A 1 100 ? -7.064 -6.147 5.499 1.00 84.88 100 ALA A N 1
ATOM 768 C CA . ALA A 1 100 ? -5.865 -6.318 6.320 1.00 84.88 100 ALA A CA 1
ATOM 769 C C . ALA A 1 100 ? -5.458 -5.010 7.025 1.00 84.88 100 ALA A C 1
ATOM 771 O O . ALA A 1 100 ? -5.086 -5.007 8.201 1.00 84.88 100 ALA A O 1
ATOM 772 N N . SER A 1 101 ? -5.566 -3.878 6.326 1.00 83.88 101 SER A N 1
ATOM 773 C CA . SER A 1 101 ? -5.287 -2.552 6.890 1.00 83.88 101 SER A CA 1
ATOM 774 C C . SER A 1 101 ? -6.315 -2.158 7.957 1.00 83.88 101 SER A C 1
ATOM 776 O O . SER A 1 101 ? -5.968 -1.536 8.964 1.00 83.88 101 SER A O 1
ATOM 778 N N . ASP A 1 102 ? -7.579 -2.533 7.759 1.00 86.94 102 ASP A N 1
ATOM 779 C CA . ASP A 1 102 ? -8.716 -2.247 8.633 1.00 86.94 102 ASP A CA 1
ATOM 780 C C . ASP A 1 102 ? -8.471 -2.777 10.052 1.00 86.94 102 ASP A C 1
ATOM 782 O O . ASP A 1 102 ? -8.721 -2.054 11.020 1.00 86.94 102 ASP A O 1
ATOM 786 N N . VAL A 1 103 ? -7.873 -3.968 10.178 1.00 87.62 103 VAL A N 1
ATOM 787 C CA . VAL A 1 103 ? -7.473 -4.573 11.464 1.00 87.62 103 VAL A CA 1
ATOM 788 C C . VAL A 1 103 ? -6.641 -3.610 12.312 1.00 87.62 103 VAL A C 1
ATOM 790 O O . VAL A 1 103 ? -6.919 -3.440 13.497 1.00 87.62 103 VAL A O 1
ATOM 793 N N . TYR A 1 104 ? -5.653 -2.940 11.712 1.00 82.94 104 TYR A N 1
ATOM 794 C CA . TYR A 1 104 ? -4.817 -1.970 12.420 1.00 82.94 104 TYR A CA 1
ATOM 795 C C . TYR A 1 104 ? -5.578 -0.675 12.712 1.00 82.94 104 TYR A C 1
ATOM 797 O O . TYR A 1 104 ? -5.545 -0.162 13.830 1.00 82.94 104 TYR A O 1
ATOM 805 N N . TRP A 1 105 ? -6.270 -0.128 11.710 1.00 83.50 105 TRP A N 1
ATOM 806 C CA . TRP A 1 105 ? -6.883 1.198 11.809 1.00 83.50 105 TRP A CA 1
ATOM 807 C C . TRP A 1 105 ? -8.174 1.226 12.629 1.00 83.50 105 TRP A C 1
ATOM 809 O O . TRP A 1 105 ? -8.585 2.304 13.051 1.00 83.50 105 TRP A O 1
ATOM 819 N N . LYS A 1 106 ? -8.822 0.081 12.897 1.00 86.19 106 LYS A N 1
ATOM 820 C CA . LYS A 1 106 ? -10.037 0.007 13.739 1.00 86.19 106 LYS A CA 1
ATOM 821 C C . LYS A 1 106 ? -9.835 0.689 15.094 1.00 86.19 106 LYS A C 1
ATOM 823 O O . LYS A 1 106 ? -10.705 1.433 15.525 1.00 86.19 106 LYS A O 1
ATOM 828 N N . SER A 1 107 ? -8.675 0.509 15.722 1.00 84.12 107 SER A N 1
ATOM 829 C CA . SER A 1 107 ? -8.365 1.090 17.036 1.00 84.12 107 SER A CA 1
ATOM 830 C C . SER A 1 107 ? -7.973 2.573 17.008 1.00 84.12 107 SER A C 1
ATOM 832 O O . SER A 1 107 ? -7.747 3.153 18.066 1.00 84.12 107 SER A O 1
ATOM 834 N N . PHE A 1 108 ? -7.847 3.179 15.824 1.00 78.38 108 PHE A N 1
ATOM 835 C CA . PHE A 1 108 ? -7.355 4.554 15.651 1.00 78.38 108 PHE A CA 1
ATOM 836 C C . PHE A 1 108 ? -8.258 5.412 14.759 1.00 78.38 108 PHE A C 1
ATOM 838 O O . PHE A 1 108 ? -7.872 6.523 14.398 1.00 78.38 108 PHE A O 1
ATOM 845 N N . ARG A 1 109 ? -9.432 4.909 14.369 1.00 74.81 109 ARG A N 1
ATOM 846 C CA . ARG A 1 109 ? -10.476 5.706 13.720 1.00 74.81 109 ARG A CA 1
ATOM 847 C C . ARG A 1 109 ? -11.194 6.549 14.772 1.00 74.81 109 ARG A C 1
ATOM 849 O O . ARG A 1 109 ? -11.452 6.054 15.867 1.00 74.81 109 ARG A O 1
ATOM 856 N N . LYS A 1 110 ? -11.470 7.808 14.437 1.00 61.22 110 LYS A N 1
ATOM 857 C CA . LYS A 1 110 ? -12.391 8.664 15.192 1.00 61.22 110 LYS A CA 1
ATOM 858 C C . LYS A 1 110 ? -13.795 8.510 14.629 1.00 61.22 110 LYS A C 1
ATOM 860 O O . LYS A 1 110 ? -13.896 8.371 13.390 1.00 61.22 110 LYS A O 1
#